Protein AF-A0A349S953-F1 (afdb_monomer_lite)

pLDDT: mean 76.01, std 15.42, range [49.25, 97.31]

Structure (mmCIF, N/CA/C/O backbone):
data_AF-A0A349S953-F1
#
_entry.id   AF-A0A349S953-F1
#
loop_
_atom_site.group_PDB
_atom_site.id
_atom_site.type_symbol
_atom_site.label_atom_id
_atom_site.label_alt_id
_atom_site.label_comp_id
_atom_site.label_asym_id
_atom_site.label_entity_id
_atom_site.label_seq_id
_atom_site.pdbx_PDB_ins_code
_atom_site.Cartn_x
_atom_site.Cartn_y
_atom_site.Cartn_z
_atom_site.occupancy
_atom_site.B_iso_or_equiv
_atom_site.auth_seq_id
_atom_site.auth_comp_id
_atom_site.auth_asym_id
_atom_site.auth_atom_id
_atom_site.pdbx_PDB_model_num
ATOM 1 N N . MET A 1 1 ? 1.566 -70.471 45.425 1.00 49.25 1 MET A N 1
ATOM 2 C CA . MET A 1 1 ? 1.466 -69.203 44.671 1.00 49.25 1 MET A CA 1
ATOM 3 C C . MET A 1 1 ? 2.664 -68.330 45.027 1.00 49.25 1 MET A C 1
ATOM 5 O O . MET A 1 1 ? 2.521 -67.525 45.925 1.00 49.25 1 MET A O 1
ATOM 9 N N . THR A 1 2 ? 3.821 -68.505 44.381 1.00 58.19 2 THR A N 1
ATOM 10 C CA . THR A 1 2 ? 4.961 -67.557 44.403 1.00 58.19 2 THR A CA 1
ATOM 11 C C . THR A 1 2 ? 6.032 -68.088 43.448 1.00 58.19 2 THR A C 1
ATOM 13 O O . THR A 1 2 ? 6.831 -68.896 43.884 1.00 58.19 2 THR A O 1
ATOM 16 N N . ASP A 1 3 ? 6.029 -67.698 42.168 1.00 54.28 3 ASP A N 1
ATOM 17 C CA . ASP A 1 3 ? 7.194 -67.910 41.276 1.00 54.28 3 ASP A CA 1
ATOM 18 C C . ASP A 1 3 ? 7.147 -67.036 40.003 1.00 54.28 3 ASP A C 1
ATOM 20 O O . ASP A 1 3 ? 7.518 -67.449 38.910 1.00 54.28 3 ASP A O 1
ATOM 24 N N . ALA A 1 4 ? 6.684 -65.785 40.117 1.00 58.16 4 ALA A N 1
ATOM 25 C CA . ALA A 1 4 ? 6.638 -64.856 38.976 1.00 58.16 4 ALA A CA 1
ATOM 26 C C . ALA A 1 4 ? 7.763 -63.797 38.969 1.00 58.16 4 ALA A C 1
ATOM 28 O O . ALA A 1 4 ? 7.876 -63.037 38.013 1.00 58.16 4 ALA A O 1
ATOM 29 N N . ILE A 1 5 ? 8.610 -63.730 40.006 1.00 57.28 5 ILE A N 1
ATOM 30 C CA . ILE A 1 5 ? 9.626 -62.662 40.146 1.00 57.28 5 ILE A CA 1
AT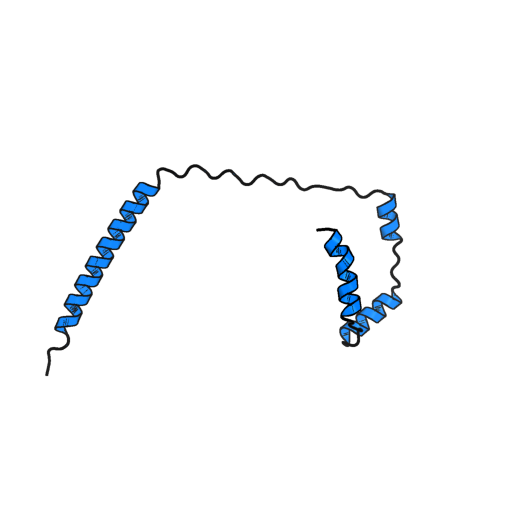OM 31 C C . ILE A 1 5 ? 10.998 -63.075 39.567 1.00 57.28 5 ILE A C 1
ATOM 33 O O . ILE A 1 5 ? 11.786 -62.217 39.174 1.00 57.28 5 ILE A O 1
ATOM 37 N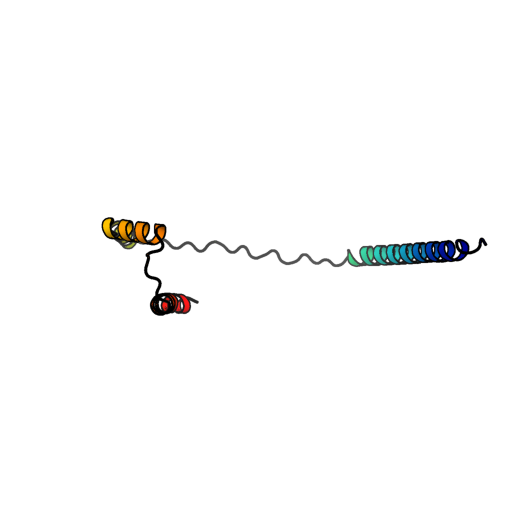 N . SER A 1 6 ? 11.276 -64.378 39.427 1.00 56.94 6 SER A N 1
ATOM 38 C CA . SER A 1 6 ? 12.615 -64.876 39.061 1.00 56.94 6 SER A CA 1
ATOM 39 C C . SER A 1 6 ? 13.022 -64.576 37.603 1.00 56.94 6 SER A C 1
ATOM 41 O O . SER A 1 6 ? 14.164 -64.197 37.339 1.00 56.94 6 SER A O 1
ATOM 43 N N . ASN A 1 7 ? 12.086 -64.622 36.644 1.00 60.41 7 ASN A N 1
ATOM 44 C CA . ASN A 1 7 ? 12.412 -64.417 35.221 1.00 60.41 7 ASN A CA 1
ATOM 45 C C . ASN A 1 7 ? 12.712 -62.957 34.833 1.00 60.41 7 ASN A C 1
ATOM 47 O O . ASN A 1 7 ? 13.385 -62.718 33.830 1.00 60.41 7 ASN A O 1
ATOM 51 N N . ASN A 1 8 ? 12.250 -61.968 35.605 1.00 62.75 8 ASN A N 1
ATOM 52 C CA . ASN A 1 8 ? 12.471 -60.558 35.269 1.00 62.75 8 ASN A CA 1
ATOM 53 C C . ASN A 1 8 ? 13.897 -60.090 35.618 1.00 62.75 8 ASN A C 1
ATOM 55 O O . ASN A 1 8 ? 14.483 -59.271 34.910 1.00 62.75 8 ASN A O 1
ATOM 59 N N . ALA A 1 9 ? 14.492 -60.653 36.675 1.00 61.84 9 ALA A N 1
ATOM 60 C CA . ALA A 1 9 ? 15.842 -60.300 37.113 1.00 61.84 9 ALA A CA 1
ATOM 61 C C . ALA A 1 9 ? 16.923 -60.735 36.103 1.00 61.84 9 ALA A C 1
ATOM 63 O O . ALA A 1 9 ? 17.865 -59.986 35.840 1.00 61.84 9 ALA A O 1
ATOM 64 N N . ALA A 1 10 ? 16.760 -61.908 35.477 1.00 62.19 10 ALA A N 1
ATOM 65 C CA . ALA A 1 10 ? 17.671 -62.395 34.439 1.00 62.19 10 ALA A CA 1
ATOM 66 C C . ALA A 1 10 ? 17.635 -61.521 33.167 1.00 62.19 10 ALA A C 1
ATOM 68 O O . ALA A 1 10 ? 18.675 -61.252 32.561 1.00 62.19 10 ALA A O 1
ATOM 69 N N . ASN A 1 11 ? 16.455 -61.011 32.799 1.00 63.06 11 ASN A N 1
ATOM 70 C CA . ASN A 1 11 ? 16.291 -60.112 31.654 1.00 63.06 11 ASN A CA 1
ATOM 71 C C . ASN A 1 11 ? 16.886 -58.722 31.916 1.00 63.06 11 ASN A C 1
ATOM 73 O O . ASN A 1 11 ? 17.548 -58.166 31.039 1.00 63.06 11 ASN A O 1
ATOM 77 N N . ALA A 1 12 ? 16.731 -58.192 33.133 1.00 65.75 12 ALA A N 1
ATOM 78 C CA . ALA A 1 12 ? 17.334 -56.920 33.531 1.00 65.75 12 ALA A CA 1
ATOM 79 C C . ALA A 1 12 ? 18.875 -56.972 33.514 1.00 65.75 12 ALA A C 1
ATOM 81 O O . ALA A 1 12 ? 19.524 -56.045 33.026 1.00 65.75 12 ALA A O 1
ATOM 82 N N . ALA A 1 13 ? 19.471 -58.079 33.970 1.00 68.75 13 ALA A N 1
ATOM 83 C CA . ALA A 1 13 ? 20.923 -58.263 33.949 1.00 68.75 13 ALA A CA 1
ATOM 84 C C . ALA A 1 13 ? 21.491 -58.358 32.517 1.00 68.75 13 ALA A C 1
ATOM 86 O O . ALA A 1 13 ? 22.551 -57.795 32.228 1.00 68.75 13 ALA A O 1
ATOM 87 N N . ASN A 1 14 ? 20.776 -59.022 31.602 1.00 68.88 14 ASN A N 1
ATOM 88 C CA . ASN A 1 14 ? 21.171 -59.113 30.194 1.00 68.88 14 ASN A CA 1
ATOM 89 C C . ASN A 1 14 ? 21.026 -57.774 29.455 1.00 68.88 14 ASN A C 1
ATOM 91 O O . ASN A 1 14 ? 21.905 -57.422 28.665 1.00 68.88 14 ASN A O 1
ATOM 95 N N . ALA A 1 15 ? 19.980 -56.997 29.753 1.00 69.56 15 ALA A N 1
ATOM 96 C CA . ALA A 1 15 ? 19.790 -55.658 29.194 1.00 69.56 15 ALA A CA 1
ATOM 97 C C . ALA A 1 15 ? 20.918 -54.696 29.609 1.00 69.56 15 ALA A C 1
ATOM 99 O O . ALA A 1 15 ? 21.436 -53.952 28.776 1.00 69.56 15 ALA A O 1
ATOM 100 N N . LEU A 1 16 ? 21.367 -54.765 30.867 1.00 69.44 16 LEU A N 1
ATOM 101 C CA . LEU A 1 16 ? 22.449 -53.915 31.364 1.00 69.44 16 LEU A CA 1
ATOM 102 C C . LEU A 1 16 ? 23.809 -54.280 30.742 1.00 69.44 16 LEU A C 1
ATOM 104 O O . LEU A 1 16 ? 24.590 -53.398 30.387 1.00 69.44 16 LEU A O 1
ATOM 108 N N . LYS A 1 17 ? 24.077 -55.577 30.531 1.00 70.19 17 LYS A N 1
ATOM 109 C CA . LYS A 1 17 ? 25.287 -56.051 29.832 1.00 70.19 17 LYS A CA 1
ATOM 110 C C . LYS A 1 17 ? 25.306 -55.664 28.352 1.00 70.19 17 LYS A C 1
ATOM 112 O O . LYS A 1 17 ? 26.374 -55.357 27.825 1.00 70.19 17 LYS A O 1
ATOM 117 N N . ALA A 1 18 ? 24.152 -55.678 27.685 1.00 66.00 18 ALA A N 1
ATOM 118 C CA . ALA A 1 18 ? 24.027 -55.219 26.303 1.00 66.00 18 ALA A CA 1
ATOM 119 C C . ALA A 1 18 ? 24.267 -53.705 26.196 1.00 66.00 18 ALA A C 1
ATOM 121 O O . ALA A 1 18 ? 25.057 -53.283 25.354 1.00 66.00 18 ALA A O 1
ATOM 122 N N . ALA A 1 19 ? 23.682 -52.921 27.110 1.00 64.75 19 ALA A N 1
ATOM 123 C CA . ALA A 1 19 ? 23.866 -51.472 27.180 1.00 64.75 19 ALA A CA 1
ATOM 124 C C . ALA A 1 19 ? 25.334 -51.072 27.426 1.00 64.75 19 ALA A C 1
ATOM 126 O O . ALA A 1 19 ? 25.843 -50.151 26.783 1.00 64.75 19 ALA A O 1
ATOM 127 N N . ALA A 1 20 ? 26.042 -51.801 28.297 1.00 66.12 20 ALA A N 1
ATOM 128 C CA . ALA A 1 20 ? 27.464 -51.576 28.557 1.00 66.12 20 ALA A CA 1
ATOM 129 C C . ALA A 1 20 ? 28.331 -51.839 27.311 1.00 66.12 20 ALA A C 1
ATOM 131 O O . ALA A 1 20 ? 29.160 -51.007 26.953 1.00 66.12 20 ALA A O 1
ATOM 132 N N . ARG A 1 21 ? 28.075 -52.935 26.581 1.00 65.38 21 ARG A N 1
ATOM 133 C CA . ARG A 1 21 ? 28.814 -53.260 25.345 1.00 65.38 21 ARG A CA 1
ATOM 134 C C . ARG A 1 21 ? 28.562 -52.251 24.224 1.00 65.38 21 ARG A C 1
ATOM 136 O O . ARG A 1 21 ? 29.487 -51.923 23.486 1.00 65.38 21 ARG A O 1
ATOM 143 N N . THR A 1 22 ? 27.340 -51.730 24.103 1.00 60.19 22 THR A N 1
ATOM 144 C CA . THR A 1 22 ? 27.034 -50.654 23.146 1.00 60.19 22 THR A CA 1
ATOM 145 C C . THR A 1 22 ? 27.693 -49.331 23.531 1.00 60.19 22 THR A C 1
ATOM 147 O O . THR A 1 22 ? 28.159 -48.610 22.650 1.00 60.19 22 THR A O 1
ATOM 150 N N . ALA A 1 23 ? 27.803 -49.024 24.828 1.00 59.34 23 ALA A N 1
ATOM 151 C CA . ALA A 1 23 ? 28.483 -47.821 25.307 1.00 59.34 23 ALA A CA 1
ATOM 152 C C . ALA A 1 23 ? 30.004 -47.884 25.072 1.00 59.34 23 ALA A C 1
ATOM 154 O O . ALA A 1 23 ? 30.598 -46.910 24.605 1.00 59.34 23 ALA A O 1
ATOM 155 N N . GLU A 1 24 ? 30.633 -49.039 25.303 1.00 58.97 24 GLU A N 1
ATOM 156 C CA . GLU A 1 24 ? 32.061 -49.251 25.032 1.00 58.97 24 GLU A CA 1
ATOM 157 C C . GLU A 1 24 ? 32.378 -49.215 23.526 1.00 58.97 24 GLU A C 1
ATOM 159 O O . GLU A 1 24 ? 33.367 -48.599 23.120 1.00 58.97 24 GLU A O 1
ATOM 164 N N . ALA A 1 25 ? 31.513 -49.793 22.683 1.00 58.50 25 ALA A N 1
ATOM 165 C CA . ALA A 1 25 ? 31.646 -49.733 21.224 1.00 58.50 25 ALA A CA 1
ATOM 166 C C . ALA A 1 25 ? 31.482 -48.302 20.675 1.00 58.50 25 ALA A C 1
ATOM 168 O O . ALA A 1 25 ? 32.233 -47.890 19.793 1.00 58.50 25 ALA A O 1
ATOM 169 N N . THR A 1 26 ? 30.555 -47.523 21.241 1.00 58.53 26 THR A N 1
ATOM 170 C CA . THR A 1 26 ? 30.326 -46.117 20.861 1.00 58.53 26 THR A CA 1
ATOM 171 C C . THR A 1 26 ? 31.488 -45.221 21.292 1.00 58.53 26 THR A C 1
ATOM 173 O O . THR A 1 26 ? 31.852 -44.288 20.581 1.00 58.53 26 THR A O 1
ATOM 176 N N . THR A 1 27 ? 32.114 -45.523 22.433 1.00 57.88 27 THR A N 1
ATOM 177 C CA . THR A 1 27 ? 33.254 -44.747 22.937 1.00 57.88 27 THR A CA 1
ATOM 178 C C . THR A 1 27 ? 34.512 -45.005 22.106 1.00 57.88 27 THR A C 1
ATOM 180 O O . THR A 1 27 ? 35.166 -44.044 21.718 1.00 57.88 27 THR A O 1
ATOM 183 N N . LYS A 1 28 ? 34.811 -46.262 21.734 1.00 56.19 28 LYS A N 1
ATOM 184 C CA . LYS A 1 28 ? 35.928 -46.571 20.817 1.00 56.19 28 LYS A CA 1
ATOM 185 C C . LYS A 1 28 ? 35.738 -45.956 19.428 1.00 56.19 28 LYS A C 1
ATOM 187 O O . LYS A 1 28 ? 36.655 -45.318 18.931 1.00 56.19 28 LYS A O 1
ATOM 192 N N . ALA A 1 29 ? 34.533 -46.044 18.859 1.00 54.44 29 ALA A N 1
ATOM 193 C CA . ALA A 1 29 ? 34.227 -45.429 17.564 1.00 54.44 29 ALA A CA 1
ATOM 194 C C . ALA A 1 29 ? 34.361 -43.893 17.569 1.00 54.44 29 ALA A C 1
ATOM 196 O O . ALA A 1 29 ? 34.645 -43.298 16.533 1.00 54.44 29 ALA A O 1
ATOM 197 N N . ARG A 1 30 ? 34.181 -43.243 18.728 1.00 53.47 30 ARG A N 1
ATOM 198 C CA . ARG A 1 30 ? 34.363 -41.794 18.881 1.00 53.47 30 ARG A CA 1
ATOM 199 C C . ARG A 1 30 ? 35.835 -41.383 18.959 1.00 53.47 30 ARG A C 1
ATOM 201 O O . ARG A 1 30 ? 36.164 -40.319 18.451 1.00 53.47 30 ARG A O 1
ATOM 208 N N . VAL A 1 31 ? 36.704 -42.209 19.550 1.00 51.84 31 VAL A N 1
ATOM 209 C CA . VAL A 1 31 ? 38.140 -41.890 19.687 1.00 51.84 31 VAL A CA 1
ATOM 210 C C . VAL A 1 31 ? 38.883 -42.053 18.352 1.00 51.84 31 VAL A C 1
ATOM 212 O O . VAL A 1 31 ? 39.768 -41.261 18.047 1.00 51.84 31 VAL A O 1
ATOM 215 N N . ASP A 1 32 ? 38.475 -43.006 17.506 1.00 49.34 32 ASP A N 1
ATOM 216 C CA . ASP A 1 32 ? 39.055 -43.188 16.163 1.00 49.34 32 ASP A CA 1
ATOM 217 C C . ASP A 1 32 ? 38.541 -42.160 15.127 1.00 49.34 32 ASP A C 1
ATOM 219 O O . ASP A 1 32 ? 39.187 -41.920 14.107 1.00 49.34 32 ASP A O 1
ATOM 223 N N . ALA A 1 33 ? 37.401 -41.507 15.389 1.00 49.69 33 ALA A N 1
ATOM 224 C CA . ALA A 1 33 ? 36.819 -40.483 14.513 1.00 49.69 33 ALA A CA 1
ATOM 225 C C . ALA A 1 33 ? 37.381 -39.064 14.744 1.00 49.69 33 ALA A C 1
ATOM 227 O O . ALA A 1 33 ? 37.071 -38.150 13.983 1.00 49.69 33 ALA A O 1
ATOM 228 N N . GLU A 1 34 ? 38.208 -38.860 15.774 1.00 49.50 34 GLU A N 1
ATOM 229 C CA . GLU A 1 34 ? 38.715 -37.533 16.156 1.00 49.50 34 GLU A CA 1
ATOM 230 C C . GLU A 1 34 ? 40.024 -37.145 15.431 1.00 49.50 34 GLU A C 1
ATOM 232 O O . GLU A 1 34 ? 40.530 -36.042 15.614 1.00 49.50 34 GLU A O 1
ATOM 237 N N . SER A 1 35 ? 40.560 -38.011 14.555 1.00 53.81 35 SER A N 1
ATOM 238 C CA . SER A 1 35 ? 41.839 -37.771 13.858 1.00 53.81 35 SER A CA 1
ATOM 239 C C . SER A 1 35 ? 41.732 -37.292 12.400 1.00 53.81 35 SER A C 1
ATOM 241 O O . SER A 1 35 ? 42.770 -37.088 11.770 1.00 53.81 35 SER A O 1
ATOM 243 N N . VAL A 1 36 ? 40.537 -37.080 11.834 1.00 56.47 36 VAL A N 1
ATOM 244 C CA . VAL A 1 36 ? 40.397 -36.524 10.468 1.00 56.47 36 VAL A CA 1
ATOM 245 C C . VAL A 1 36 ? 39.200 -35.572 10.387 1.00 56.47 36 VAL A C 1
ATOM 247 O O . VAL A 1 36 ? 38.221 -35.824 9.692 1.00 56.47 36 VAL A O 1
ATOM 250 N N . ALA A 1 37 ? 39.264 -34.461 11.118 1.00 52.78 37 ALA A N 1
ATOM 251 C CA . ALA A 1 37 ? 38.417 -33.303 10.848 1.00 52.78 37 ALA A CA 1
ATOM 252 C C . ALA A 1 37 ? 39.291 -32.216 10.214 1.00 52.78 37 ALA A C 1
ATOM 254 O O . ALA A 1 37 ? 39.894 -31.393 10.901 1.00 52.78 37 ALA A O 1
ATOM 255 N N . GLU A 1 38 ? 39.402 -32.260 8.889 1.00 60.88 38 GLU A N 1
ATOM 256 C CA . GLU A 1 38 ? 39.918 -31.138 8.110 1.00 60.88 38 GLU A CA 1
ATOM 257 C C . GLU A 1 38 ? 38.993 -29.929 8.353 1.00 60.88 38 GLU A C 1
ATOM 259 O O . GLU A 1 38 ? 37.766 -30.087 8.314 1.00 60.88 38 GLU A O 1
ATOM 264 N N . PRO A 1 39 ? 39.527 -28.739 8.687 1.00 56.84 39 PRO A N 1
ATOM 265 C CA . PRO A 1 39 ? 38.691 -27.592 9.002 1.00 56.84 39 PRO A CA 1
ATOM 266 C C . PRO A 1 39 ? 37.850 -27.223 7.778 1.00 56.84 39 PRO A C 1
ATOM 268 O O . PRO A 1 39 ? 38.383 -26.955 6.702 1.00 56.84 39 PRO A O 1
ATOM 271 N N . ALA A 1 40 ? 36.526 -27.199 7.954 1.00 67.94 40 ALA A N 1
ATOM 272 C CA . ALA A 1 40 ? 35.609 -26.706 6.935 1.00 67.94 40 ALA A CA 1
ATOM 273 C C . ALA A 1 40 ? 36.036 -25.289 6.500 1.00 67.94 40 ALA A C 1
ATOM 275 O O . ALA A 1 40 ? 36.380 -24.472 7.365 1.00 67.94 40 ALA A O 1
ATOM 276 N N . PRO A 1 41 ? 36.026 -24.973 5.190 1.00 66.62 41 PRO A N 1
ATOM 277 C CA . PRO A 1 41 ? 36.376 -23.641 4.724 1.00 66.62 41 PRO A CA 1
ATOM 278 C C . PRO A 1 41 ? 35.443 -22.625 5.386 1.00 66.62 41 PRO A C 1
ATOM 280 O O . PRO A 1 41 ? 34.224 -22.807 5.415 1.00 66.62 41 PRO A O 1
ATOM 283 N N . ALA A 1 42 ? 36.028 -21.571 5.955 1.00 72.75 42 ALA A N 1
ATOM 284 C CA . ALA A 1 42 ? 35.265 -20.495 6.568 1.00 72.75 42 ALA A CA 1
ATOM 285 C C . ALA A 1 42 ? 34.267 -19.917 5.543 1.00 72.75 42 ALA A C 1
ATOM 287 O O . ALA A 1 42 ? 34.637 -19.755 4.374 1.00 72.75 42 ALA A O 1
ATOM 288 N N . PRO A 1 43 ? 33.021 -19.597 5.944 1.00 70.62 43 PRO A N 1
ATOM 289 C CA . PRO A 1 43 ? 32.063 -18.975 5.041 1.00 70.62 43 PRO A CA 1
ATOM 290 C C . PRO A 1 43 ? 32.671 -17.687 4.481 1.00 70.62 43 PRO A C 1
ATOM 292 O O . PRO A 1 43 ? 33.211 -16.869 5.232 1.00 70.62 43 PRO A O 1
ATOM 295 N N . ALA A 1 44 ? 32.614 -17.524 3.158 1.00 72.56 44 ALA A N 1
ATOM 296 C CA . ALA A 1 44 ? 33.076 -16.310 2.504 1.00 72.56 44 ALA A CA 1
ATOM 297 C C . ALA A 1 44 ? 32.359 -15.103 3.127 1.00 72.56 44 ALA A C 1
ATOM 299 O O . ALA A 1 44 ? 31.130 -15.088 3.226 1.00 72.56 44 ALA A O 1
ATOM 300 N N . LYS A 1 45 ? 33.123 -14.098 3.568 1.00 71.44 45 LYS A N 1
ATOM 301 C CA . LYS A 1 45 ? 32.549 -12.818 3.990 1.00 71.44 45 LYS A CA 1
ATOM 302 C C . LYS A 1 45 ? 31.860 -12.197 2.778 1.00 71.44 45 LYS A C 1
ATOM 304 O O . LYS A 1 45 ? 32.525 -11.794 1.828 1.00 71.44 45 LYS A O 1
ATOM 309 N N . ILE A 1 46 ? 30.532 -12.162 2.804 1.00 74.69 46 ILE A N 1
ATOM 310 C CA . ILE A 1 46 ? 29.745 -11.382 1.854 1.00 74.69 46 ILE A CA 1
ATOM 311 C C . ILE A 1 46 ? 29.883 -9.928 2.303 1.00 74.69 46 ILE A C 1
ATOM 313 O O . ILE A 1 46 ? 29.286 -9.525 3.300 1.00 74.69 46 ILE A O 1
ATOM 317 N N . GLU A 1 47 ? 30.727 -9.166 1.613 1.00 77.19 47 GLU A N 1
ATOM 318 C CA . GLU A 1 47 ? 30.817 -7.722 1.823 1.00 77.19 47 GLU A CA 1
ATOM 319 C C . GLU A 1 47 ? 29.484 -7.076 1.397 1.00 77.19 47 GLU A C 1
ATOM 321 O O . GLU A 1 47 ? 28.954 -7.411 0.329 1.00 77.19 47 GLU A O 1
ATOM 326 N N . PRO A 1 48 ? 28.899 -6.177 2.209 1.00 77.56 48 PRO A N 1
ATOM 327 C CA . PRO A 1 48 ? 27.642 -5.536 1.856 1.00 77.56 48 PRO A CA 1
ATOM 328 C C . PRO A 1 48 ? 27.834 -4.675 0.604 1.00 77.56 48 PRO A C 1
ATOM 330 O O . PRO A 1 48 ? 28.698 -3.802 0.548 1.00 77.56 48 PRO A O 1
ATOM 333 N N . SER A 1 49 ? 27.015 -4.924 -0.416 1.00 81.75 49 SER A N 1
ATOM 334 C CA . SER A 1 49 ? 26.965 -4.076 -1.606 1.00 81.75 49 SER A CA 1
ATOM 335 C C . SER A 1 49 ? 26.218 -2.786 -1.265 1.00 81.75 49 SER A C 1
ATOM 337 O O . SER A 1 49 ? 25.024 -2.827 -0.975 1.00 81.75 49 SER A O 1
ATOM 339 N N . THR A 1 50 ? 26.912 -1.648 -1.289 1.00 83.25 50 THR A N 1
ATOM 340 C CA . THR A 1 50 ? 26.306 -0.328 -1.052 1.00 83.25 50 THR A CA 1
ATOM 341 C C . THR A 1 50 ? 25.976 0.348 -2.377 1.00 83.25 50 THR A C 1
ATOM 343 O O . THR A 1 50 ? 26.797 0.371 -3.293 1.00 83.25 50 THR A O 1
ATOM 346 N N . VAL A 1 51 ? 24.781 0.934 -2.466 1.00 84.50 51 VAL A N 1
ATOM 347 C CA . VAL A 1 51 ? 24.350 1.758 -3.600 1.00 84.50 51 VAL A CA 1
ATOM 348 C C . VAL A 1 51 ? 24.079 3.170 -3.091 1.00 84.50 51 VAL A C 1
ATOM 350 O O . VAL A 1 51 ? 23.291 3.360 -2.167 1.00 84.50 51 VAL A O 1
ATOM 353 N N . GLU A 1 52 ? 24.732 4.162 -3.692 1.00 89.12 52 GLU A N 1
ATOM 354 C CA . GLU A 1 52 ? 24.551 5.572 -3.342 1.00 89.12 52 GLU A CA 1
ATOM 355 C C . GLU A 1 52 ? 23.374 6.183 -4.114 1.00 89.12 52 GLU A C 1
ATOM 357 O O . GLU A 1 52 ? 23.285 6.082 -5.340 1.00 89.12 52 GLU A O 1
ATOM 362 N N . LEU A 1 53 ? 22.469 6.856 -3.399 1.00 88.44 53 LEU A N 1
ATOM 363 C CA . LEU A 1 53 ? 21.341 7.572 -4.001 1.00 88.44 53 LEU A CA 1
ATOM 364 C C . LEU A 1 53 ? 21.808 8.909 -4.592 1.00 88.44 53 LEU A C 1
ATOM 366 O O . LEU A 1 53 ? 22.440 9.717 -3.902 1.00 88.44 53 LEU A O 1
ATOM 370 N N . THR A 1 54 ? 21.434 9.186 -5.843 1.00 91.12 54 THR A N 1
ATOM 371 C CA . THR A 1 54 ? 21.747 10.467 -6.489 1.00 91.12 54 THR A CA 1
ATOM 372 C C . THR A 1 54 ? 20.999 11.629 -5.816 1.00 91.12 54 THR A C 1
ATOM 374 O O . THR A 1 54 ? 19.887 11.440 -5.313 1.00 91.12 54 THR A O 1
ATOM 377 N N . PRO A 1 55 ? 21.553 12.858 -5.819 1.00 88.25 55 PRO A N 1
ATOM 378 C CA . PRO A 1 55 ? 20.883 14.025 -5.234 1.00 88.25 55 PRO A CA 1
ATOM 379 C C . PRO A 1 55 ? 19.493 14.292 -5.828 1.00 88.25 55 PRO A C 1
ATOM 381 O O . PRO A 1 55 ? 18.568 14.634 -5.100 1.00 88.25 55 PRO A O 1
ATOM 384 N N . ALA A 1 56 ? 19.325 14.068 -7.135 1.00 87.06 56 ALA A N 1
ATOM 385 C CA . ALA A 1 56 ? 18.040 14.222 -7.815 1.00 87.06 56 ALA A CA 1
ATOM 386 C C . ALA A 1 56 ? 16.978 13.241 -7.289 1.00 87.06 56 ALA A C 1
ATOM 388 O O . ALA A 1 56 ? 15.843 13.640 -7.048 1.00 87.06 56 ALA A O 1
ATOM 389 N N . LEU A 1 57 ? 17.354 11.978 -7.052 1.00 85.00 57 LEU A N 1
ATOM 390 C CA . LEU A 1 57 ? 16.441 10.973 -6.506 1.00 85.00 57 LEU A CA 1
ATOM 391 C C . LEU A 1 57 ? 16.082 11.265 -5.043 1.00 85.00 57 LEU A C 1
ATOM 393 O O . LEU A 1 57 ? 14.933 11.089 -4.651 1.00 85.00 57 LEU A O 1
ATOM 397 N N . LYS A 1 58 ? 17.035 11.765 -4.245 1.00 86.06 58 LYS A N 1
ATOM 398 C CA . LYS A 1 58 ? 16.771 12.207 -2.865 1.00 86.06 58 LYS A CA 1
ATOM 399 C C . LYS A 1 58 ? 15.731 13.328 -2.824 1.00 86.06 58 LYS A C 1
ATOM 401 O O . LYS A 1 58 ? 14.827 13.267 -2.002 1.00 86.06 58 LYS A O 1
ATOM 406 N N . ASN A 1 59 ? 15.824 14.299 -3.731 1.00 84.19 59 ASN A N 1
ATOM 407 C CA . ASN A 1 59 ? 14.850 15.388 -3.819 1.00 84.19 59 ASN A CA 1
ATOM 408 C C . ASN A 1 59 ? 13.479 14.888 -4.300 1.00 84.19 59 ASN A C 1
ATOM 410 O O . ASN A 1 59 ? 12.467 15.230 -3.701 1.00 84.19 59 ASN A O 1
ATOM 414 N N . ALA A 1 60 ? 13.445 14.006 -5.303 1.00 81.31 60 ALA A N 1
ATOM 415 C CA . ALA A 1 60 ? 12.197 13.423 -5.799 1.00 81.31 60 ALA A CA 1
ATOM 416 C C . ALA A 1 60 ? 11.446 12.605 -4.731 1.00 81.31 60 ALA A C 1
ATOM 418 O O . ALA A 1 60 ? 10.222 12.582 -4.727 1.00 81.31 60 ALA A O 1
ATOM 419 N N . LEU A 1 61 ? 12.159 11.950 -3.806 1.00 80.19 61 LEU A N 1
ATOM 420 C CA . LEU A 1 61 ? 11.543 11.250 -2.672 1.00 80.19 61 LEU A CA 1
ATOM 421 C C . LEU A 1 61 ? 10.935 12.205 -1.635 1.00 80.19 61 LEU A C 1
ATOM 423 O O . LEU A 1 61 ? 9.985 11.825 -0.960 1.00 80.19 61 LEU A O 1
ATOM 427 N N . VAL A 1 62 ? 11.473 13.420 -1.501 1.00 76.50 62 VAL A N 1
ATOM 428 C CA . VAL A 1 62 ? 10.906 14.469 -0.635 1.00 76.50 62 VAL A CA 1
ATOM 429 C C . VAL A 1 62 ? 9.672 15.099 -1.283 1.00 76.50 62 VAL A C 1
ATOM 431 O O . VAL A 1 62 ? 8.721 15.420 -0.583 1.00 76.50 62 VAL A O 1
ATOM 434 N N . GLU A 1 63 ? 9.675 15.237 -2.610 1.00 65.88 63 GLU A N 1
ATOM 435 C CA . GLU A 1 63 ? 8.558 15.775 -3.401 1.00 65.88 63 GLU A CA 1
ATOM 436 C C . GLU A 1 63 ? 7.470 14.746 -3.728 1.00 65.88 63 GLU A C 1
ATOM 438 O O . GLU A 1 63 ? 6.440 15.107 -4.298 1.00 65.88 63 GLU A O 1
ATOM 443 N N . ALA A 1 64 ? 7.676 13.467 -3.398 1.00 65.81 64 ALA A N 1
ATOM 444 C CA . ALA A 1 64 ? 6.648 12.439 -3.493 1.00 65.81 64 ALA A CA 1
ATOM 445 C C . ALA A 1 64 ? 5.577 12.692 -2.418 1.00 65.81 64 ALA A C 1
ATOM 447 O O . ALA A 1 64 ? 5.492 11.993 -1.409 1.00 65.81 64 ALA A O 1
ATOM 448 N N . ASP A 1 65 ? 4.781 13.737 -2.629 1.00 76.50 65 ASP A N 1
ATOM 449 C CA . ASP A 1 65 ? 3.685 14.122 -1.762 1.00 76.50 65 ASP A CA 1
ATOM 450 C C . ASP A 1 65 ? 2.593 13.061 -1.851 1.00 76.50 65 ASP A C 1
ATOM 452 O O . ASP A 1 65 ? 1.972 12.821 -2.892 1.00 76.50 65 ASP A O 1
ATOM 456 N N . PHE A 1 66 ? 2.354 12.408 -0.723 1.00 82.75 66 PHE A N 1
ATOM 457 C CA . PHE A 1 66 ? 1.184 11.570 -0.556 1.00 82.75 66 PHE A CA 1
ATOM 458 C C . PHE A 1 66 ? 0.001 12.463 -0.204 1.00 82.75 66 PHE A C 1
ATOM 460 O O . PHE A 1 66 ? 0.098 13.326 0.668 1.00 82.75 66 PHE A O 1
ATOM 467 N N . ASP A 1 67 ? -1.149 12.212 -0.826 1.00 91.19 67 ASP A N 1
ATOM 468 C CA . ASP A 1 67 ? -2.393 12.847 -0.406 1.00 91.19 67 ASP A CA 1
ATOM 469 C C . ASP A 1 67 ? -2.737 12.382 1.019 1.00 91.19 67 ASP A C 1
ATOM 471 O O . ASP A 1 67 ? -3.209 11.263 1.243 1.00 91.19 67 ASP A O 1
ATOM 475 N N . ALA A 1 68 ? -2.475 13.250 1.998 1.00 90.12 68 ALA A N 1
ATOM 476 C CA . ALA A 1 68 ? -2.693 12.963 3.409 1.00 90.12 68 ALA A CA 1
ATOM 477 C C . ALA A 1 68 ? -4.163 12.639 3.720 1.00 90.12 68 ALA A C 1
ATOM 479 O O . ALA A 1 68 ? -4.431 11.798 4.582 1.00 90.12 68 ALA A O 1
ATOM 480 N N . ALA A 1 69 ? -5.114 13.252 3.004 1.00 93.25 69 ALA A N 1
ATOM 481 C CA . ALA A 1 69 ? -6.531 12.950 3.166 1.00 93.25 69 ALA A CA 1
ATOM 482 C C . ALA A 1 69 ? -6.833 11.534 2.666 1.00 93.25 69 ALA A C 1
ATOM 484 O O . ALA A 1 69 ? -7.496 10.762 3.364 1.00 93.25 69 ALA A O 1
ATOM 485 N N . LYS A 1 70 ? -6.266 11.147 1.516 1.00 94.19 70 LYS A N 1
ATOM 486 C CA . LYS A 1 70 ? -6.422 9.789 0.984 1.00 94.19 70 LYS A CA 1
ATOM 487 C C . LYS A 1 70 ? -5.782 8.735 1.881 1.00 94.19 70 LYS A C 1
ATOM 489 O O . LYS A 1 70 ? -6.374 7.683 2.115 1.00 94.19 70 LYS A O 1
ATOM 494 N N . VAL A 1 71 ? -4.598 9.017 2.420 1.00 94.19 71 VAL A N 1
ATOM 495 C CA . VAL A 1 71 ? -3.921 8.128 3.373 1.00 94.19 71 VAL A CA 1
ATOM 496 C C . VAL A 1 71 ? -4.784 7.918 4.615 1.00 94.19 71 VAL A C 1
ATOM 498 O O . VAL A 1 71 ? -4.920 6.786 5.078 1.00 94.19 71 VAL A O 1
ATOM 501 N N . GLN A 1 72 ? -5.387 8.981 5.146 1.00 95.38 72 GLN A N 1
ATOM 502 C CA . GLN A 1 72 ? -6.243 8.879 6.323 1.00 95.38 72 GLN A CA 1
ATOM 503 C C . GLN A 1 72 ? -7.528 8.090 6.038 1.00 95.38 72 GLN A C 1
ATOM 505 O O . GLN A 1 72 ? -7.896 7.231 6.835 1.00 95.38 72 GLN A O 1
ATOM 510 N N . GLU A 1 73 ? -8.166 8.314 4.886 1.00 95.94 73 GLU A N 1
ATOM 511 C CA . GLU A 1 73 ? -9.336 7.546 4.438 1.00 95.94 73 GLU A CA 1
ATOM 512 C C . GLU A 1 73 ? -9.027 6.043 4.365 1.00 95.94 73 GLU A C 1
ATOM 514 O O . GLU A 1 73 ? -9.768 5.222 4.907 1.00 95.94 73 GLU A O 1
ATOM 519 N N . ILE A 1 74 ? -7.899 5.682 3.744 1.00 95.31 74 ILE A N 1
ATOM 520 C CA . ILE A 1 74 ? -7.460 4.288 3.616 1.00 95.31 74 ILE A CA 1
ATOM 521 C C . ILE A 1 74 ? -7.208 3.666 4.993 1.00 95.31 74 ILE A C 1
ATOM 523 O O . ILE A 1 74 ? -7.662 2.551 5.244 1.00 95.31 74 ILE A O 1
ATOM 527 N N . LYS A 1 75 ? -6.528 4.382 5.900 1.00 95.94 75 LYS A N 1
ATOM 528 C CA . LYS A 1 75 ? -6.285 3.911 7.274 1.00 95.94 75 LYS A CA 1
ATOM 529 C C . LYS A 1 75 ? -7.590 3.607 8.001 1.00 95.94 75 LYS A C 1
ATOM 531 O O . LYS A 1 75 ? -7.750 2.510 8.523 1.00 95.94 75 LYS A O 1
ATOM 536 N N . THR A 1 76 ? -8.543 4.535 7.973 1.00 97.31 76 THR A N 1
ATOM 537 C CA . THR A 1 76 ? -9.848 4.341 8.613 1.00 97.31 76 THR A CA 1
ATOM 538 C C . THR A 1 76 ? -10.621 3.171 7.998 1.00 97.31 76 THR A C 1
ATOM 540 O O . THR A 1 76 ? -11.199 2.370 8.730 1.00 97.31 76 THR A O 1
ATOM 543 N N . ALA A 1 77 ? -10.598 3.012 6.672 1.00 96.38 77 ALA A N 1
ATOM 544 C CA . ALA A 1 77 ? -11.245 1.880 6.010 1.00 96.38 77 ALA A CA 1
ATOM 545 C C . ALA A 1 77 ? -10.618 0.531 6.408 1.00 96.38 77 ALA A C 1
ATOM 547 O O . ALA A 1 77 ? -11.339 -0.454 6.564 1.00 96.38 77 ALA A O 1
ATOM 548 N N . LEU A 1 78 ? -9.296 0.477 6.603 1.00 95.88 78 LEU A N 1
ATOM 549 C CA . LEU A 1 78 ? -8.601 -0.716 7.092 1.00 95.88 78 LEU A CA 1
ATOM 550 C C . LEU A 1 78 ? -8.978 -1.038 8.543 1.00 95.88 78 LEU A C 1
ATOM 552 O O . LEU A 1 78 ? -9.302 -2.185 8.836 1.00 95.88 78 LEU A O 1
ATOM 556 N N . GLU A 1 79 ? -8.994 -0.037 9.429 1.00 96.31 79 GLU A N 1
ATOM 557 C CA . GLU A 1 79 ? -9.388 -0.197 10.839 1.00 96.31 79 GLU A CA 1
ATOM 558 C C . GLU A 1 79 ? -10.824 -0.713 10.991 1.00 96.31 79 GLU A C 1
ATOM 560 O O . GLU A 1 79 ? -11.105 -1.543 11.853 1.00 96.31 79 GLU A O 1
ATOM 565 N N . GLN A 1 80 ? -11.731 -0.242 10.136 1.00 96.75 80 GLN A N 1
ATOM 566 C CA . GLN A 1 80 ? -13.137 -0.650 10.138 1.00 96.75 80 GLN A CA 1
ATOM 567 C C . GLN A 1 80 ? -13.380 -1.986 9.421 1.00 96.75 80 GLN A C 1
ATOM 569 O O . GLN A 1 80 ? -14.469 -2.541 9.528 1.00 96.75 80 GLN A O 1
ATOM 574 N N . GLY A 1 81 ? -12.387 -2.515 8.697 1.00 95.00 81 GLY A N 1
ATOM 575 C CA . GLY A 1 81 ? -12.541 -3.714 7.867 1.00 95.00 81 GLY A CA 1
ATOM 576 C C . GLY A 1 81 ? -13.319 -3.480 6.564 1.00 95.00 81 GLY A C 1
ATOM 577 O O . GLY A 1 81 ? -13.722 -4.437 5.907 1.00 95.00 81 GLY A O 1
ATOM 578 N N . ASN A 1 82 ? -13.512 -2.221 6.166 1.00 95.00 82 ASN A N 1
ATOM 579 C CA . ASN A 1 82 ? -14.248 -1.810 4.968 1.00 95.00 82 ASN A CA 1
ATOM 580 C C . ASN A 1 82 ? -13.333 -1.516 3.768 1.00 95.00 82 ASN A C 1
ATOM 582 O O . ASN A 1 82 ? -13.807 -1.059 2.727 1.00 95.00 82 ASN A O 1
ATOM 586 N N . TYR A 1 83 ? -12.024 -1.740 3.895 1.00 94.81 83 TYR A N 1
ATOM 587 C CA . TYR A 1 83 ? -11.097 -1.551 2.787 1.00 94.81 83 TYR A CA 1
ATOM 588 C C . TYR A 1 83 ? -11.360 -2.585 1.677 1.00 94.81 83 TYR A C 1
ATOM 590 O O . TYR A 1 83 ? -11.388 -3.787 1.956 1.00 94.81 83 TYR A O 1
ATOM 598 N N . PRO A 1 84 ? -11.543 -2.162 0.413 1.00 90.88 84 PRO A N 1
ATOM 599 C CA . PRO A 1 84 ? -11.878 -3.080 -0.665 1.00 90.88 84 PRO A CA 1
ATOM 600 C C . PRO A 1 84 ? -10.688 -3.984 -1.006 1.00 90.88 84 PRO A C 1
ATOM 602 O O . PRO A 1 84 ? -9.655 -3.521 -1.492 1.00 90.88 84 PRO A O 1
ATOM 605 N N . LEU A 1 85 ? -10.855 -5.290 -0.799 1.00 92.00 85 LEU A N 1
ATOM 606 C CA . LEU A 1 85 ? -9.905 -6.310 -1.237 1.00 92.00 85 LEU A CA 1
ATOM 607 C C . LEU A 1 85 ? -10.391 -6.935 -2.546 1.00 92.00 85 LEU A C 1
ATOM 609 O O . LEU A 1 85 ? -11.467 -7.525 -2.604 1.00 92.00 85 LEU A O 1
ATOM 613 N N . ASP A 1 86 ? -9.584 -6.804 -3.598 1.00 94.06 86 ASP A N 1
ATOM 614 C CA . ASP A 1 86 ? -9.842 -7.404 -4.907 1.00 94.06 86 A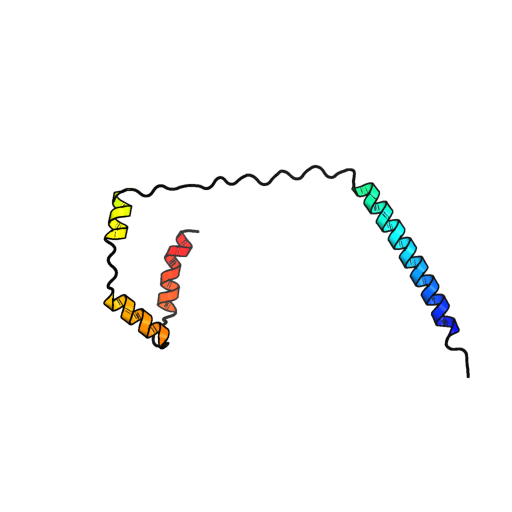SP A CA 1
ATOM 615 C C . ASP A 1 86 ? -8.687 -8.336 -5.278 1.00 94.06 86 ASP A C 1
ATOM 617 O O . ASP A 1 86 ? -7.565 -7.894 -5.536 1.00 94.06 86 ASP A O 1
ATOM 621 N N . ASN A 1 87 ? -8.981 -9.636 -5.331 1.00 94.25 87 ASN A N 1
ATOM 622 C CA . ASN A 1 87 ? -8.004 -10.679 -5.639 1.00 94.25 87 ASN A CA 1
ATOM 623 C C . ASN A 1 87 ? -7.296 -10.449 -6.982 1.00 94.25 87 ASN A C 1
ATOM 625 O O . ASN A 1 87 ? -6.115 -10.769 -7.105 1.00 94.25 87 ASN A O 1
ATOM 629 N N . LYS A 1 88 ? -7.986 -9.882 -7.984 1.00 94.75 88 LYS A N 1
ATOM 630 C CA . LYS A 1 88 ? -7.380 -9.600 -9.292 1.00 94.75 88 LYS A CA 1
ATOM 631 C C . LYS A 1 88 ? -6.344 -8.490 -9.189 1.00 94.75 88 LYS A C 1
ATOM 633 O O . LYS A 1 88 ? -5.217 -8.680 -9.631 1.00 94.75 88 LYS A O 1
ATOM 638 N N . LYS A 1 89 ? -6.692 -7.376 -8.538 1.00 92.50 89 LYS A N 1
ATOM 639 C CA . LYS A 1 89 ? -5.770 -6.245 -8.331 1.00 92.50 89 LYS A CA 1
ATOM 640 C C . LYS A 1 89 ? -4.554 -6.632 -7.503 1.00 92.50 89 LYS A C 1
ATOM 642 O O . LYS A 1 89 ? -3.448 -6.167 -7.773 1.00 92.50 89 LYS A O 1
ATOM 647 N N . ILE A 1 90 ? -4.760 -7.487 -6.501 1.00 91.81 90 ILE A N 1
ATOM 648 C CA . ILE A 1 90 ? -3.665 -8.036 -5.705 1.00 91.81 90 ILE A CA 1
ATOM 649 C C . ILE A 1 90 ? -2.731 -8.816 -6.634 1.00 91.81 90 ILE A C 1
ATOM 651 O O . ILE A 1 90 ? -1.557 -8.476 -6.709 1.00 91.81 90 ILE A O 1
ATOM 655 N N . ALA A 1 91 ? -3.247 -9.772 -7.411 1.00 94.06 91 ALA A N 1
ATOM 656 C CA . ALA A 1 91 ? -2.441 -10.573 -8.335 1.00 94.06 91 ALA A CA 1
ATOM 657 C C . ALA A 1 91 ? -1.697 -9.728 -9.387 1.00 94.06 91 ALA A C 1
ATOM 659 O O . ALA A 1 91 ? -0.512 -9.945 -9.627 1.00 94.06 91 ALA A O 1
ATOM 660 N N . GLU A 1 92 ? -2.356 -8.728 -9.976 1.00 92.88 92 GLU A N 1
ATOM 661 C CA . GLU A 1 92 ? -1.737 -7.794 -10.926 1.00 92.88 92 GLU A CA 1
ATOM 662 C C . GLU A 1 92 ? -0.562 -7.024 -10.303 1.00 92.88 92 GLU A C 1
ATOM 664 O O . GLU A 1 92 ? 0.459 -6.821 -10.961 1.00 92.88 92 GLU A O 1
ATOM 669 N N . SER A 1 93 ? -0.663 -6.660 -9.020 1.00 90.31 93 SER A N 1
ATOM 670 C CA . SER A 1 93 ? 0.397 -5.954 -8.286 1.00 90.31 93 SER A CA 1
ATOM 671 C C . SER A 1 93 ? 1.638 -6.819 -8.023 1.00 90.31 93 SER A C 1
ATOM 673 O O . SER A 1 93 ? 2.719 -6.271 -7.817 1.00 90.31 93 SER A O 1
ATOM 675 N N . PHE A 1 94 ? 1.519 -8.152 -8.056 1.00 91.31 94 PHE A N 1
ATOM 676 C CA . PHE A 1 94 ? 2.659 -9.067 -7.898 1.00 91.31 94 PHE A CA 1
ATOM 677 C C . PHE A 1 94 ? 3.463 -9.259 -9.193 1.00 91.31 94 PHE A C 1
ATOM 679 O O . PHE A 1 94 ? 4.657 -9.542 -9.129 1.00 91.31 94 PHE A O 1
ATOM 686 N N . VAL A 1 95 ? 2.864 -9.045 -10.372 1.00 91.69 95 VAL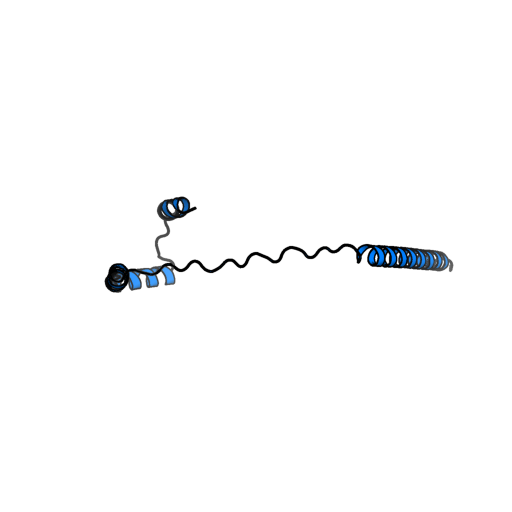 A N 1
ATOM 687 C CA . VAL A 1 95 ? 3.526 -9.275 -11.674 1.00 91.69 95 VAL A CA 1
ATOM 688 C C . VAL A 1 95 ? 4.862 -8.523 -11.835 1.00 91.69 95 VAL A C 1
ATOM 690 O O . VAL A 1 95 ? 5.803 -9.116 -12.361 1.00 91.69 95 VAL A O 1
ATOM 693 N N . PRO A 1 96 ? 5.009 -7.245 -11.430 1.00 92.56 96 PRO A N 1
ATOM 694 C CA . PRO A 1 96 ? 6.292 -6.547 -11.513 1.00 92.56 96 PRO A CA 1
ATOM 695 C C . PRO A 1 96 ? 7.360 -7.108 -10.570 1.00 92.56 96 PRO A C 1
ATOM 697 O O . PRO A 1 96 ? 8.534 -7.067 -10.919 1.00 92.56 96 PRO A O 1
ATOM 700 N N . LEU A 1 97 ? 6.969 -7.627 -9.403 1.00 89.12 97 LEU A N 1
ATOM 701 C CA . LEU A 1 97 ? 7.899 -8.162 -8.405 1.00 89.12 97 LEU A CA 1
A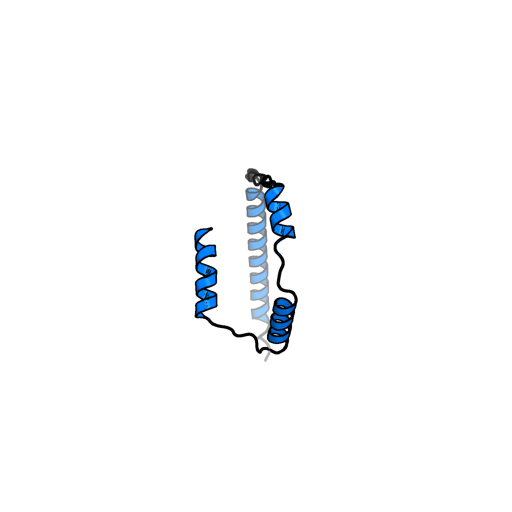TOM 702 C C . LEU A 1 97 ? 8.526 -9.478 -8.875 1.00 89.12 97 LEU A C 1
ATOM 704 O O . LEU A 1 97 ? 9.724 -9.671 -8.705 1.00 89.12 97 LEU A O 1
ATOM 708 N N . GLU A 1 98 ? 7.750 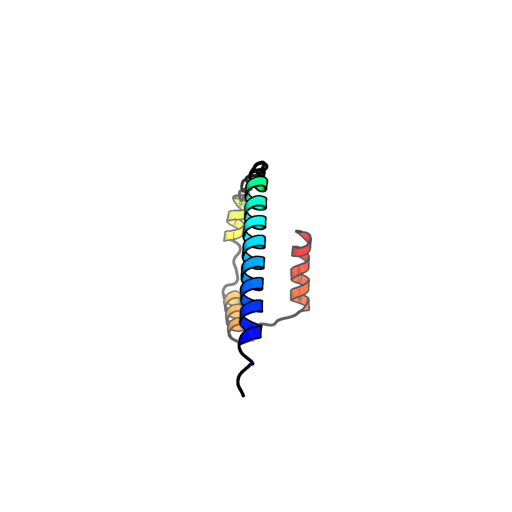-10.322 -9.556 1.00 86.06 98 GLU A N 1
ATOM 709 C CA . GLU A 1 98 ? 8.248 -11.555 -10.185 1.00 86.06 98 GLU A CA 1
ATOM 710 C C . GLU A 1 98 ? 9.295 -11.288 -11.277 1.00 86.06 98 GLU A C 1
ATOM 712 O O . GLU A 1 98 ? 10.142 -12.128 -11.543 1.00 86.06 98 GLU A O 1
ATOM 717 N N . LYS A 1 99 ? 9.275 -10.109 -11.914 1.00 84.94 99 LYS A N 1
ATOM 718 C CA . LYS A 1 99 ? 10.267 -9.740 -12.941 1.00 84.94 99 LYS A CA 1
ATOM 719 C C . LYS A 1 99 ? 11.617 -9.309 -12.363 1.00 84.94 99 LYS A C 1
ATOM 721 O O . LYS A 1 99 ? 12.544 -9.076 -13.134 1.00 84.94 99 LYS A O 1
ATOM 726 N N . LEU A 1 100 ? 11.695 -9.110 -11.047 1.00 83.56 100 LEU A N 1
ATOM 727 C CA . LEU A 1 100 ? 12.918 -8.714 -10.346 1.00 83.56 100 LEU A CA 1
ATOM 728 C C . LEU A 1 100 ? 13.698 -9.919 -9.791 1.00 83.56 100 LEU A C 1
ATOM 730 O O . LEU A 1 100 ? 14.794 -9.715 -9.268 1.00 83.56 100 LEU A O 1
ATOM 734 N N . LEU A 1 101 ? 13.136 -11.130 -9.887 1.00 70.19 101 LEU A N 1
ATOM 735 C CA . LEU A 1 101 ? 13.754 -12.409 -9.519 1.00 70.19 101 LEU A CA 1
ATOM 736 C C . LEU A 1 101 ? 14.367 -13.091 -10.750 1.00 70.19 101 LEU A C 1
ATOM 738 O O . LEU A 1 101 ? 15.408 -13.761 -10.568 1.00 70.19 101 LEU A O 1
#

Sequence (101 aa):
MTDAISNNAANAANALKAAARTAEATTKARVDAESVAEPAPAPAKIEPSTVELTPALKNALVEADFDAAKVQEIKTALEQGNYPLDNKKIAESFVPLEKLL

Foldseek 3Di:
DDDPPVVVVVVVVVVVVVVVVVVVVVVVVVVVVPPDDDDDPDPPPPDDDDDDDDPVVVVVVVVPDDPPVVVVVQVVCVVVVNRDDDPVVVVVVCVVVVVVD

Secondary structure (DSSP, 8-state):
---SSHHHHHHHHHHHHHHHHHHHHHHHHHHHGGG--PPPPPPP-------PPPHHHHHHHHS----HHHHHHHHHHHHHT-SPP-HHHHHHHHHHHHTT-

Radius of gyration: 35.33 Å; chains: 1; bounding box: 56×85×58 Å